Protein AF-A0A9P0IMG2-F1 (afdb_monomer_lite)

pLDDT: mean 82.97, std 12.99, range [48.72, 97.12]

Structure (mmCIF, N/CA/C/O backbone):
data_AF-A0A9P0IMG2-F1
#
_entry.id   AF-A0A9P0IMG2-F1
#
loop_
_atom_site.group_PDB
_atom_site.id
_atom_site.type_symbol
_atom_site.label_atom_id
_atom_site.label_alt_id
_atom_site.label_comp_id
_atom_site.label_asym_id
_atom_site.label_entity_id
_atom_site.label_seq_id
_atom_site.pdbx_PDB_ins_code
_atom_site.Cartn_x
_atom_site.Cartn_y
_atom_site.Cartn_z
_atom_site.occupancy
_atom_site.B_iso_or_equiv
_atom_site.auth_seq_id
_atom_site.auth_comp_id
_atom_site.auth_asym_id
_atom_site.auth_atom_id
_atom_site.pdbx_PDB_model_num
ATOM 1 N N . MET A 1 1 ? -10.858 4.918 46.956 1.00 59.44 1 MET A N 1
ATOM 2 C CA . MET A 1 1 ? -10.904 5.033 45.482 1.00 59.44 1 MET A CA 1
ATOM 3 C C . MET A 1 1 ? -12.195 4.385 45.007 1.00 59.44 1 MET A C 1
ATOM 5 O O . MET A 1 1 ? -12.332 3.177 45.121 1.00 59.44 1 MET A O 1
ATOM 9 N N . ASN A 1 2 ? -13.190 5.170 44.598 1.00 79.62 2 ASN A N 1
ATOM 10 C CA . ASN A 1 2 ? -14.476 4.611 44.174 1.00 79.62 2 ASN A CA 1
ATOM 11 C C . ASN A 1 2 ? -14.290 3.918 42.817 1.00 79.62 2 ASN A C 1
ATOM 13 O O . ASN A 1 2 ? -13.824 4.564 41.884 1.00 79.62 2 ASN A O 1
ATOM 17 N N . PHE A 1 3 ? -14.652 2.639 42.687 1.00 77.81 3 PHE A N 1
ATOM 18 C CA . PHE A 1 3 ? -14.462 1.851 41.455 1.00 77.81 3 PHE A CA 1
ATOM 19 C C . PHE A 1 3 ? -15.021 2.555 40.204 1.00 77.81 3 PHE A C 1
ATOM 21 O O . PHE A 1 3 ? -14.381 2.581 39.158 1.00 77.81 3 PHE A O 1
ATOM 28 N N . LYS A 1 4 ? -16.158 3.251 40.351 1.00 79.44 4 LYS A N 1
ATOM 29 C CA . LYS A 1 4 ? -16.759 4.092 39.302 1.00 79.44 4 LYS A CA 1
ATOM 30 C C . LYS A 1 4 ? -15.900 5.304 38.923 1.00 79.44 4 LYS A C 1
ATOM 32 O O . LYS A 1 4 ? -15.777 5.618 37.747 1.00 79.44 4 LYS A O 1
ATOM 37 N N . ILE A 1 5 ? -15.292 5.964 39.912 1.00 83.44 5 ILE A N 1
ATOM 38 C CA . ILE A 1 5 ? -14.377 7.095 39.690 1.00 83.44 5 ILE A CA 1
ATOM 39 C C . ILE A 1 5 ? -13.100 6.594 39.009 1.00 83.44 5 ILE A C 1
ATOM 41 O O . ILE A 1 5 ? -12.646 7.202 38.051 1.00 83.44 5 ILE A O 1
ATOM 45 N N . SER A 1 6 ? -12.569 5.447 39.439 1.00 84.31 6 SER A N 1
ATOM 46 C CA . SER A 1 6 ? -11.406 4.815 38.806 1.00 84.31 6 SER A CA 1
ATOM 47 C C . SER A 1 6 ? -11.673 4.454 37.342 1.00 84.31 6 SER A C 1
ATOM 49 O O . SER A 1 6 ? -10.839 4.725 36.488 1.00 84.31 6 SER A O 1
ATOM 51 N N . MET A 1 7 ? -12.837 3.877 37.039 1.00 83.75 7 MET A N 1
ATOM 52 C CA . MET A 1 7 ? -13.226 3.509 35.677 1.00 83.75 7 MET A CA 1
ATOM 53 C C . MET A 1 7 ? -13.408 4.739 34.779 1.00 83.75 7 MET A C 1
ATOM 55 O O . MET A 1 7 ? -12.918 4.746 33.655 1.00 83.75 7 MET A O 1
ATOM 59 N N . LEU A 1 8 ? -14.050 5.799 35.280 1.00 87.69 8 LEU A N 1
ATOM 60 C CA . LEU A 1 8 ? -14.213 7.047 34.531 1.00 87.69 8 LEU A CA 1
ATOM 61 C C . LEU A 1 8 ? -12.858 7.696 34.209 1.00 87.69 8 LEU A C 1
ATOM 63 O O . LEU A 1 8 ? -12.641 8.130 33.082 1.00 87.69 8 LEU A O 1
ATOM 67 N N . LEU A 1 9 ? -11.932 7.707 35.172 1.00 87.38 9 LEU A N 1
ATOM 68 C CA . LEU A 1 9 ? -10.574 8.214 34.969 1.00 87.38 9 LEU A CA 1
ATOM 69 C C . LEU A 1 9 ? -9.799 7.378 33.945 1.00 87.38 9 LEU A C 1
ATOM 71 O O . LEU A 1 9 ? -9.166 7.951 33.067 1.00 87.38 9 LEU A O 1
ATOM 75 N N . ILE A 1 10 ? -9.890 6.046 34.005 1.00 87.88 10 ILE A N 1
ATOM 76 C CA . ILE A 1 10 ? -9.251 5.159 33.022 1.00 87.88 10 ILE A CA 1
ATOM 77 C C . ILE A 1 10 ? -9.795 5.429 31.618 1.00 87.88 10 ILE A C 1
ATOM 79 O O . ILE A 1 10 ? -9.007 5.569 30.694 1.00 87.88 10 ILE A O 1
ATOM 83 N N . MET A 1 11 ? -11.111 5.567 31.445 1.00 84.12 11 MET A N 1
ATOM 84 C CA . MET A 1 11 ? -11.700 5.860 30.133 1.00 84.12 11 MET A CA 1
ATOM 85 C C . MET A 1 11 ? -11.232 7.213 29.588 1.00 84.12 11 MET A C 1
ATOM 87 O O . MET A 1 11 ? -10.829 7.294 28.433 1.00 84.12 11 MET A O 1
ATOM 91 N N . LEU A 1 12 ? -11.220 8.261 30.418 1.00 86.19 12 LEU A N 1
ATOM 92 C CA . LEU A 1 12 ? -10.708 9.582 30.032 1.00 86.19 12 LEU A CA 1
ATOM 93 C C . LEU A 1 12 ? -9.227 9.532 29.631 1.00 86.19 12 LEU A C 1
ATOM 95 O O . LEU A 1 12 ? -8.837 10.152 28.645 1.00 86.19 12 LEU A O 1
ATOM 99 N N . VAL A 1 13 ? -8.417 8.759 30.358 1.00 85.38 13 VAL A N 1
ATOM 100 C CA . VAL A 1 13 ? -7.001 8.537 30.035 1.00 85.38 13 VAL A CA 1
ATOM 101 C C . VAL A 1 13 ? -6.854 7.739 28.738 1.00 85.38 13 VAL A C 1
ATOM 103 O O . VAL A 1 13 ? -6.041 8.109 27.903 1.00 85.38 13 VAL A O 1
ATOM 106 N N . VAL A 1 14 ? -7.664 6.703 28.508 1.00 83.88 14 VAL A N 1
ATOM 107 C CA . VAL A 1 14 ? -7.656 5.927 27.257 1.00 83.88 14 VAL A CA 1
ATOM 108 C C . VAL A 1 14 ? -8.004 6.817 26.063 1.00 83.88 14 VAL A C 1
ATOM 110 O O . VAL A 1 14 ? -7.276 6.799 25.081 1.00 83.88 14 VAL A O 1
ATOM 113 N N . PHE A 1 15 ? -9.040 7.654 26.144 1.00 78.06 15 PHE A N 1
ATOM 114 C CA . PHE A 1 15 ? -9.377 8.589 25.061 1.00 78.06 15 PHE A CA 1
ATOM 115 C C . PHE A 1 15 ? -8.299 9.654 24.811 1.00 78.06 15 PHE A C 1
ATOM 117 O O . PHE A 1 15 ? -8.134 10.084 23.674 1.00 78.06 15 PHE A O 1
ATOM 124 N N . ALA A 1 16 ? -7.570 10.080 25.846 1.00 80.56 16 ALA A N 1
ATOM 125 C CA . ALA A 1 16 ? -6.491 11.061 25.719 1.00 80.56 16 ALA A CA 1
ATOM 126 C C . ALA A 1 16 ? -5.159 10.454 25.232 1.00 80.56 16 ALA A C 1
ATOM 128 O O . ALA A 1 16 ? -4.354 11.159 24.629 1.00 80.56 16 ALA A O 1
ATOM 129 N N . VAL A 1 17 ? -4.911 9.168 25.510 1.00 79.62 17 VAL A N 1
ATOM 130 C CA . VAL A 1 17 ? -3.664 8.455 25.169 1.00 79.62 17 VAL A CA 1
ATOM 131 C C . VAL A 1 17 ? -3.783 7.692 23.849 1.00 79.62 17 VAL A C 1
ATOM 133 O O . VAL A 1 17 ? -2.786 7.529 23.144 1.00 79.62 17 VAL A O 1
ATOM 136 N N . VAL A 1 18 ? -4.990 7.268 23.463 1.00 76.69 18 VAL A N 1
ATOM 137 C CA . VAL A 1 18 ? -5.259 6.791 22.105 1.00 76.69 18 VAL A CA 1
ATOM 138 C C . VAL A 1 18 ? -5.277 8.012 2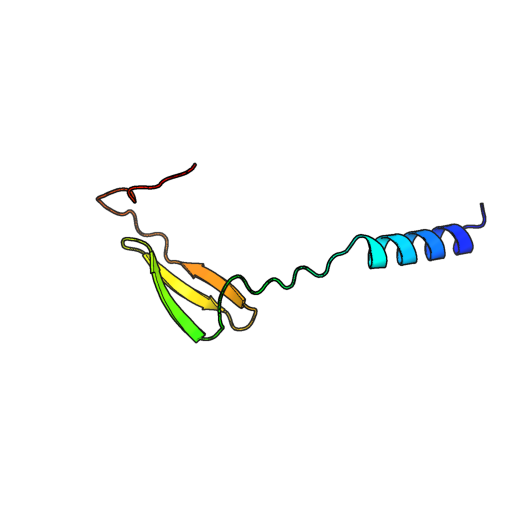1.192 1.00 76.69 18 VAL A C 1
ATOM 140 O O . VAL A 1 18 ? -6.314 8.614 20.924 1.00 76.69 18 VAL A O 1
ATOM 143 N N . CYS A 1 19 ? -4.105 8.377 20.677 1.00 68.88 19 CYS A N 1
ATOM 144 C CA . CYS A 1 19 ? -4.069 9.026 19.382 1.00 68.88 19 CYS A CA 1
ATOM 145 C C . CYS A 1 19 ? -4.700 8.009 18.425 1.00 68.88 19 CYS A C 1
ATOM 147 O O . CYS A 1 19 ? -4.136 6.932 18.221 1.00 68.88 19 CYS A O 1
ATOM 149 N N . TYR A 1 20 ? -5.902 8.281 17.912 1.00 67.25 20 TYR A N 1
ATOM 150 C CA . TYR A 1 20 ? -6.427 7.517 16.786 1.00 67.25 20 TYR A CA 1
ATOM 151 C C . TYR A 1 20 ? -5.561 7.886 15.583 1.00 67.25 20 TYR A C 1
ATOM 153 O O . TYR A 1 20 ? -5.941 8.712 14.755 1.00 67.25 20 TYR A O 1
ATOM 161 N N . CYS A 1 21 ? -4.361 7.305 15.536 1.00 62.44 21 CYS A N 1
ATOM 162 C CA . CYS A 1 21 ? -3.488 7.260 14.383 1.00 62.44 21 CYS A CA 1
ATOM 163 C C . CYS A 1 21 ? -4.186 6.414 13.317 1.00 62.44 21 CYS A C 1
ATOM 165 O O . CYS A 1 21 ? -3.734 5.328 12.981 1.00 62.44 21 CYS A O 1
ATOM 167 N N . ASN A 1 22 ? -5.284 6.919 12.765 1.00 64.69 22 ASN A N 1
ATOM 168 C CA . ASN A 1 22 ? -5.653 6.580 11.402 1.00 64.69 22 ASN A CA 1
ATOM 169 C C . ASN A 1 22 ? -4.787 7.473 10.505 1.00 64.69 22 ASN A C 1
ATOM 171 O O . ASN A 1 22 ? -5.290 8.325 9.779 1.00 64.69 22 ASN A O 1
ATOM 175 N N . ALA A 1 23 ? -3.465 7.375 10.666 1.00 61.34 23 ALA A N 1
ATOM 176 C CA . ALA A 1 23 ? -2.556 7.870 9.658 1.00 61.34 23 ALA A CA 1
ATOM 177 C C . ALA A 1 23 ? -2.747 6.899 8.498 1.00 61.34 23 ALA A C 1
ATOM 179 O O . ALA A 1 23 ? -2.337 5.746 8.580 1.00 61.34 23 ALA A O 1
ATOM 180 N N . GLU A 1 24 ? -3.502 7.322 7.491 1.00 63.53 24 GLU A N 1
ATOM 181 C CA . GLU A 1 24 ? -3.556 6.604 6.228 1.00 63.53 24 GLU A CA 1
ATOM 182 C C . GLU A 1 24 ? -2.115 6.569 5.701 1.00 63.53 24 GLU A C 1
ATOM 184 O O . GLU A 1 24 ? -1.534 7.610 5.392 1.00 63.53 24 GLU A O 1
ATOM 189 N N . ASP A 1 25 ? -1.509 5.381 5.665 1.00 81.69 25 ASP A N 1
ATOM 190 C CA . ASP A 1 25 ? -0.126 5.193 5.207 1.00 81.69 25 ASP A CA 1
ATOM 191 C C . ASP A 1 25 ? -0.002 5.486 3.698 1.00 81.69 25 ASP A C 1
ATOM 193 O O . ASP A 1 25 ? 1.094 5.696 3.174 1.00 81.69 25 ASP A O 1
ATOM 197 N N . CYS A 1 26 ? -1.133 5.473 2.985 1.00 92.06 26 CYS A N 1
ATOM 198 C CA . CYS A 1 26 ? -1.255 5.691 1.550 1.00 92.06 26 CYS A CA 1
ATOM 199 C C . CYS A 1 26 ? -2.674 6.148 1.165 1.00 92.06 26 CYS A C 1
ATOM 201 O O . CYS A 1 26 ? -3.618 6.026 1.942 1.00 92.06 26 CYS A O 1
ATOM 203 N N . VAL A 1 27 ? -2.837 6.633 -0.071 1.00 94.31 27 VAL A N 1
ATOM 204 C CA . VAL A 1 27 ? -4.144 7.019 -0.632 1.00 94.31 27 VAL A CA 1
ATOM 205 C C . VAL A 1 27 ? -4.880 5.771 -1.150 1.00 94.31 27 VAL A C 1
ATOM 207 O O . VAL A 1 27 ? -4.289 5.056 -1.965 1.00 94.31 27 VAL A O 1
ATOM 210 N N . PRO A 1 28 ? -6.137 5.496 -0.744 1.00 95.56 28 PRO A N 1
ATOM 211 C CA . PRO A 1 28 ? -6.916 4.359 -1.240 1.00 95.56 28 PRO A CA 1
ATOM 212 C C . PRO A 1 28 ? -6.960 4.253 -2.769 1.00 95.56 28 PRO A C 1
ATOM 214 O O . PRO A 1 28 ? -6.887 5.258 -3.476 1.00 95.56 28 PRO A O 1
ATOM 217 N N . ASP A 1 29 ? -7.058 3.019 -3.269 1.00 92.94 29 ASP A N 1
ATOM 218 C CA . ASP A 1 29 ? -7.094 2.678 -4.702 1.00 92.94 29 ASP A CA 1
ATOM 219 C C . ASP A 1 29 ? -5.848 3.105 -5.506 1.00 92.94 29 ASP A C 1
ATOM 221 O O . ASP A 1 29 ? -5.826 3.032 -6.738 1.00 92.94 29 ASP A O 1
ATOM 225 N N . THR A 1 30 ? -4.767 3.513 -4.832 1.00 97.00 30 THR A N 1
ATOM 226 C CA . THR A 1 30 ? -3.472 3.726 -5.486 1.00 97.00 30 THR A CA 1
ATOM 227 C C . THR A 1 30 ? -2.679 2.432 -5.609 1.00 97.00 30 THR A C 1
ATOM 229 O O . THR A 1 30 ? -2.746 1.539 -4.762 1.00 97.00 30 THR A O 1
ATOM 232 N N . HIS A 1 31 ? -1.892 2.353 -6.681 1.00 97.06 31 HIS A N 1
ATOM 233 C CA . HIS A 1 31 ? -1.029 1.224 -7.001 1.00 97.06 31 HIS A CA 1
ATOM 234 C C . HIS A 1 31 ? 0.366 1.727 -7.359 1.00 97.06 31 HIS A C 1
ATOM 236 O O . HIS A 1 31 ? 0.514 2.708 -8.089 1.00 97.06 31 HIS A O 1
ATOM 242 N N . TRP A 1 32 ? 1.394 1.039 -6.871 1.00 96.06 32 TRP A N 1
ATOM 243 C CA . TRP A 1 32 ? 2.787 1.374 -7.155 1.00 96.06 32 TRP A CA 1
ATOM 244 C C . TRP A 1 32 ? 3.670 0.125 -7.115 1.00 96.06 32 TRP A C 1
ATOM 246 O O . TRP A 1 32 ? 3.210 -0.988 -6.844 1.00 96.06 32 TRP A O 1
ATOM 256 N N . LYS A 1 33 ? 4.955 0.309 -7.421 1.00 94.56 33 LYS A N 1
ATOM 257 C CA . LYS A 1 33 ? 5.975 -0.726 -7.268 1.00 94.56 33 LYS A CA 1
ATOM 258 C C . LYS A 1 33 ? 7.003 -0.311 -6.230 1.00 94.56 33 LYS A C 1
ATOM 260 O O . LYS A 1 33 ? 7.501 0.811 -6.269 1.00 94.56 33 LYS A O 1
ATOM 265 N N . GLU A 1 34 ? 7.333 -1.251 -5.357 1.00 91.25 34 GLU A N 1
ATOM 266 C CA . GLU A 1 34 ? 8.495 -1.201 -4.472 1.00 91.25 34 GLU A CA 1
ATOM 267 C C . GLU A 1 34 ? 9.414 -2.337 -4.910 1.00 91.25 34 GLU A C 1
ATOM 269 O O . GLU A 1 34 ? 9.089 -3.516 -4.755 1.00 91.25 34 GLU A O 1
ATOM 274 N N . ASP A 1 35 ? 10.522 -1.981 -5.555 1.00 89.50 35 ASP A N 1
ATOM 275 C CA . ASP A 1 35 ? 11.397 -2.929 -6.242 1.00 89.50 35 ASP A CA 1
ATOM 276 C C . ASP A 1 35 ? 10.630 -3.808 -7.247 1.00 89.50 35 ASP A C 1
ATOM 278 O O . ASP A 1 35 ? 9.996 -3.320 -8.187 1.00 89.50 35 ASP A O 1
ATOM 282 N N . CYS A 1 36 ? 10.695 -5.128 -7.060 1.00 92.12 36 CYS A N 1
ATOM 283 C CA . CYS A 1 36 ? 9.965 -6.103 -7.852 1.00 92.12 36 CYS A CA 1
ATOM 284 C C . CYS A 1 36 ? 8.550 -6.372 -7.319 1.00 92.12 36 CYS A C 1
ATOM 286 O O . CYS A 1 36 ? 7.759 -7.031 -7.999 1.00 92.12 36 CYS A O 1
ATOM 288 N N . ASN A 1 37 ? 8.221 -5.880 -6.124 1.00 94.31 37 ASN A N 1
ATOM 289 C CA . ASN A 1 37 ? 6.927 -6.112 -5.512 1.00 94.31 37 ASN A CA 1
ATOM 290 C C . ASN A 1 37 ? 5.892 -5.119 -6.023 1.00 94.31 37 ASN A C 1
ATOM 292 O O . ASN A 1 37 ? 6.153 -3.931 -6.212 1.00 94.31 37 ASN A O 1
ATOM 296 N N . THR A 1 38 ? 4.692 -5.638 -6.261 1.00 95.81 38 THR A N 1
ATOM 297 C CA . THR A 1 38 ? 3.534 -4.818 -6.603 1.00 95.81 38 THR A CA 1
ATOM 298 C C . THR A 1 38 ? 2.786 -4.506 -5.324 1.00 95.81 38 THR A C 1
ATOM 300 O O . THR A 1 38 ? 2.473 -5.419 -4.553 1.00 95.81 38 THR A O 1
ATOM 303 N N . CYS A 1 39 ? 2.520 -3.225 -5.114 1.00 97.12 39 CYS A N 1
ATOM 304 C CA . CYS A 1 39 ? 1.871 -2.709 -3.926 1.00 97.12 39 CYS A CA 1
ATOM 305 C C . CYS A 1 39 ? 0.568 -2.001 -4.290 1.00 97.12 39 CYS A C 1
ATOM 307 O O . CYS A 1 39 ? 0.406 -1.486 -5.402 1.00 97.12 39 CYS A O 1
ATOM 309 N N . PHE A 1 40 ? -0.360 -1.984 -3.343 1.00 96.81 40 PHE A N 1
ATOM 310 C CA . PHE A 1 40 ? -1.604 -1.240 -3.434 1.00 96.81 40 PHE A CA 1
ATOM 311 C C . PHE A 1 40 ? -2.021 -0.725 -2.062 1.00 96.81 40 PHE A C 1
ATOM 313 O O . PHE A 1 40 ? -1.621 -1.269 -1.024 1.00 96.81 40 PHE A O 1
ATOM 320 N N . CYS A 1 4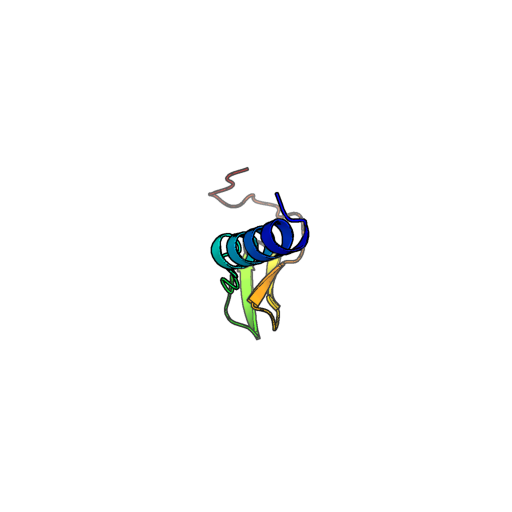1 ? -2.836 0.322 -2.075 1.00 96.94 41 CYS A N 1
ATOM 321 C CA . CYS A 1 41 ? -3.446 0.850 -0.871 1.00 96.94 41 CYS A CA 1
ATOM 322 C C . CYS A 1 41 ? -4.835 0.252 -0.668 1.00 96.94 41 CYS A C 1
ATOM 324 O O . CYS A 1 41 ? -5.666 0.266 -1.579 1.00 96.94 41 CYS A O 1
ATOM 326 N N . THR A 1 42 ? -5.104 -0.276 0.523 1.00 94.00 42 THR A N 1
ATOM 327 C CA . THR A 1 42 ? -6.435 -0.774 0.866 1.00 94.00 42 THR A CA 1
ATOM 328 C C . THR A 1 42 ? -7.429 0.386 1.016 1.00 94.00 42 THR A C 1
ATOM 330 O O . THR A 1 42 ? -7.026 1.527 1.253 1.00 94.00 42 THR A O 1
ATOM 333 N N . PRO A 1 43 ? -8.744 0.105 0.994 1.00 93.81 43 PRO A N 1
ATOM 334 C CA . PRO A 1 43 ? -9.768 1.113 1.281 1.00 93.81 43 PRO A CA 1
ATOM 335 C C . PRO A 1 43 ? -9.652 1.766 2.668 1.00 93.81 43 PRO A C 1
ATOM 337 O O . PRO A 1 43 ? -10.249 2.807 2.906 1.00 93.81 43 PRO A O 1
ATOM 340 N N . THR A 1 44 ? -8.907 1.149 3.592 1.00 90.75 44 THR A N 1
ATOM 341 C CA . THR A 1 44 ? -8.658 1.665 4.946 1.00 90.75 44 THR A CA 1
ATOM 342 C C . THR A 1 44 ? -7.331 2.421 5.060 1.00 90.75 44 THR A C 1
ATOM 344 O O . THR A 1 44 ? -6.874 2.645 6.176 1.00 90.75 44 THR A O 1
ATOM 347 N N . GLY A 1 45 ? -6.670 2.741 3.943 1.00 91.00 45 GLY A N 1
ATOM 348 C CA . GLY A 1 45 ? -5.400 3.470 3.951 1.00 91.00 45 GLY A CA 1
ATOM 349 C C . GLY A 1 45 ? -4.203 2.634 4.411 1.00 91.00 45 GLY A C 1
ATOM 350 O O . GLY A 1 45 ? -3.233 3.196 4.910 1.00 91.00 45 GLY A O 1
ATOM 351 N N . LEU A 1 46 ? -4.261 1.299 4.288 1.00 91.56 46 LEU A N 1
ATOM 352 C CA . LEU A 1 46 ? -3.147 0.413 4.643 1.00 91.56 46 LEU A CA 1
ATOM 353 C C . LEU A 1 46 ? -2.385 -0.034 3.397 1.00 91.56 46 LEU A C 1
ATOM 355 O O . LEU A 1 46 ? -2.973 -0.422 2.387 1.00 91.56 46 LEU A O 1
ATOM 359 N N . ARG A 1 47 ? -1.058 -0.053 3.492 1.00 93.88 47 ARG A N 1
ATOM 360 C CA . ARG A 1 47 ? -0.173 -0.556 2.436 1.00 93.88 47 ARG A CA 1
ATOM 361 C C . ARG A 1 47 ? -0.142 -2.088 2.419 1.00 93.88 47 ARG A C 1
ATOM 363 O O . ARG A 1 47 ? 0.144 -2.723 3.433 1.00 93.88 47 ARG A O 1
ATOM 370 N N . ALA A 1 48 ? -0.344 -2.684 1.244 1.00 94.31 48 ALA A N 1
ATOM 371 C CA . ALA A 1 48 ? -0.198 -4.121 1.014 1.00 94.31 48 ALA A CA 1
ATOM 372 C C . ALA A 1 48 ? 0.659 -4.392 -0.230 1.00 94.31 48 ALA A C 1
ATOM 374 O O . ALA A 1 48 ? 0.387 -3.860 -1.302 1.00 94.31 48 ALA A O 1
ATOM 375 N N . CYS A 1 49 ? 1.676 -5.248 -0.101 1.00 96.62 49 CYS A N 1
ATOM 376 C CA . CYS A 1 49 ? 2.597 -5.600 -1.183 1.00 96.62 49 CYS A CA 1
ATOM 377 C C . CYS A 1 49 ? 2.701 -7.117 -1.357 1.00 96.62 49 CYS A C 1
ATOM 379 O O . CYS A 1 49 ? 2.572 -7.881 -0.394 1.00 96.62 49 CYS A O 1
ATOM 381 N N . THR A 1 50 ? 3.001 -7.563 -2.577 1.00 95.50 50 THR A N 1
ATOM 382 C CA . THR A 1 50 ? 3.463 -8.938 -2.810 1.00 95.50 50 THR A CA 1
ATOM 383 C C . THR A 1 50 ? 4.765 -9.212 -2.044 1.00 95.50 50 THR A C 1
ATOM 385 O O . THR A 1 50 ? 5.455 -8.287 -1.621 1.00 95.50 50 THR A O 1
ATOM 388 N N . LYS A 1 51 ? 5.120 -10.491 -1.865 1.00 92.31 51 LYS A N 1
ATOM 389 C CA . LYS A 1 51 ? 6.387 -10.918 -1.239 1.00 92.31 51 LYS A CA 1
ATOM 390 C C . LYS A 1 51 ? 7.201 -11.797 -2.186 1.00 92.31 51 LYS A C 1
ATOM 392 O O . LYS A 1 51 ? 7.467 -12.963 -1.907 1.00 92.31 51 LYS A O 1
ATOM 397 N N . VAL A 1 52 ? 7.542 -11.242 -3.340 1.00 91.69 52 VAL A N 1
ATOM 398 C CA . VAL A 1 52 ? 8.436 -11.866 -4.317 1.00 91.69 52 VAL A CA 1
ATOM 399 C C . VAL A 1 52 ? 9.879 -11.569 -3.913 1.00 91.69 52 VAL A C 1
ATOM 401 O O . VAL A 1 52 ? 10.211 -10.440 -3.549 1.00 91.69 52 VAL A O 1
ATOM 404 N N . GLY A 1 53 ? 10.740 -12.588 -3.965 1.00 89.88 53 GLY A N 1
ATOM 405 C CA . GLY A 1 53 ? 12.176 -12.411 -3.769 1.00 89.88 53 GLY A CA 1
ATOM 406 C C . GLY A 1 53 ? 12.774 -11.632 -4.938 1.00 89.88 53 GLY A C 1
ATOM 407 O O . GLY A 1 53 ? 12.799 -12.132 -6.061 1.00 89.88 53 GLY A O 1
ATOM 408 N N . CYS A 1 54 ? 13.240 -10.410 -4.684 1.00 89.25 54 CYS A N 1
ATOM 409 C CA . CYS A 1 5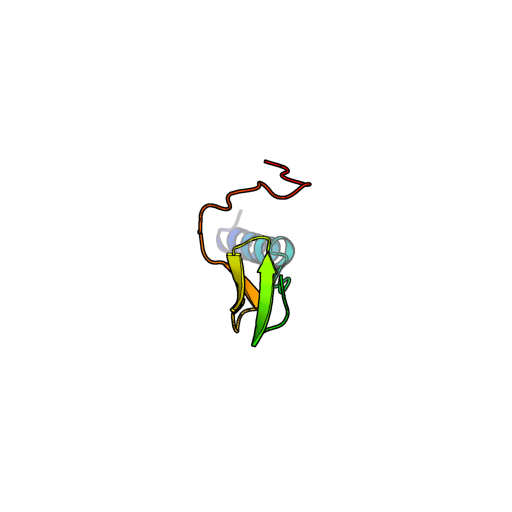4 ? 13.876 -9.585 -5.706 1.00 89.25 54 CYS A CA 1
ATOM 410 C C . CYS A 1 54 ? 15.351 -9.987 -5.875 1.00 89.25 54 CYS A C 1
ATOM 412 O 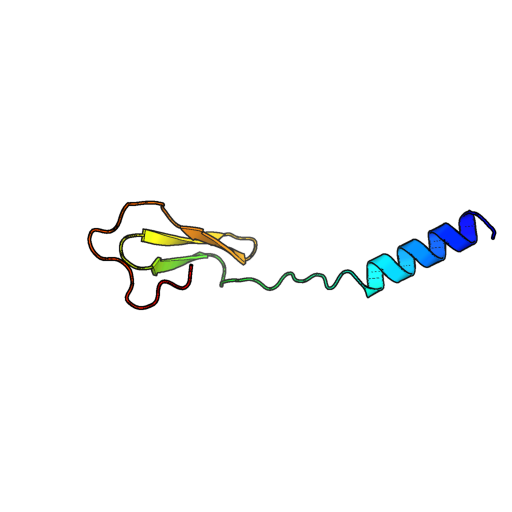O . CYS A 1 54 ? 16.064 -10.180 -4.893 1.00 89.25 54 CYS A O 1
ATOM 414 N N . VAL A 1 55 ? 15.811 -10.109 -7.126 1.00 83.69 55 VAL A N 1
ATOM 415 C CA . VAL A 1 55 ? 17.192 -10.522 -7.470 1.00 83.69 55 VAL A CA 1
ATOM 416 C C . VAL A 1 55 ? 18.229 -9.479 -7.032 1.00 83.69 55 VAL A C 1
ATOM 418 O O . VAL A 1 55 ? 19.378 -9.815 -6.759 1.00 83.69 55 VAL A O 1
ATOM 421 N N . THR A 1 56 ? 17.815 -8.220 -6.915 1.00 75.25 56 THR A N 1
ATOM 422 C CA . THR A 1 56 ? 18.614 -7.118 -6.379 1.00 75.25 56 THR A CA 1
ATOM 423 C C . THR A 1 56 ? 17.916 -6.556 -5.142 1.00 75.25 56 THR A C 1
ATOM 425 O O . THR A 1 56 ? 16.737 -6.203 -5.247 1.00 75.25 56 THR A O 1
ATOM 428 N N . PRO A 1 57 ? 18.587 -6.465 -3.980 1.00 64.44 57 PRO A N 1
ATOM 429 C CA . PRO A 1 57 ? 18.017 -5.772 -2.830 1.00 64.44 57 PRO A CA 1
ATOM 430 C C . PRO A 1 57 ? 17.841 -4.273 -3.149 1.00 64.44 57 PRO A C 1
ATOM 432 O O . PRO A 1 57 ? 18.678 -3.726 -3.877 1.00 64.44 57 PRO A O 1
ATOM 435 N N . PRO A 1 58 ? 16.799 -3.590 -2.628 1.00 64.19 58 PRO A N 1
ATOM 436 C CA . PRO A 1 58 ? 16.694 -2.141 -2.734 1.00 64.19 58 PRO A CA 1
ATOM 437 C C . PRO A 1 58 ? 17.947 -1.463 -2.170 1.00 64.19 58 PRO A C 1
ATOM 439 O O . PRO A 1 58 ? 18.519 -1.944 -1.184 1.00 64.19 58 PRO A O 1
ATOM 442 N N . PRO A 1 59 ? 18.360 -0.319 -2.745 1.00 64.19 59 PRO A N 1
ATOM 443 C CA . PRO A 1 59 ? 19.568 0.401 -2.342 1.00 64.19 59 PRO A CA 1
ATOM 444 C C . PRO A 1 59 ? 19.538 0.920 -0.892 1.00 64.19 59 PRO A C 1
ATOM 446 O O . PRO A 1 59 ? 20.561 1.371 -0.388 1.00 64.19 59 PRO A O 1
ATOM 449 N N . ASN A 1 60 ? 18.388 0.869 -0.218 1.00 64.62 60 ASN A N 1
ATOM 450 C CA . ASN A 1 60 ? 18.141 1.475 1.088 1.00 64.62 60 ASN A CA 1
ATOM 451 C C . ASN A 1 60 ? 17.493 0.521 2.113 1.00 64.62 60 ASN A C 1
ATOM 453 O O . ASN A 1 60 ? 16.737 0.988 2.961 1.00 64.62 60 ASN A O 1
ATOM 457 N N . TRP A 1 61 ? 17.796 -0.786 2.081 1.00 59.50 61 TRP A N 1
ATOM 458 C CA . TRP A 1 61 ? 17.391 -1.713 3.155 1.00 59.50 61 TRP A CA 1
ATOM 459 C C . TRP A 1 61 ? 17.885 -1.227 4.532 1.00 59.50 61 TRP A C 1
ATOM 461 O O . TRP A 1 61 ? 19.051 -1.385 4.890 1.00 59.50 61 TRP A O 1
ATOM 471 N N . GLN A 1 62 ? 16.971 -0.644 5.304 1.00 49.62 62 GLN A N 1
ATOM 472 C CA . GLN A 1 62 ? 17.065 -0.440 6.745 1.00 49.62 62 GLN A CA 1
ATOM 473 C C . GLN A 1 62 ? 16.309 -1.617 7.359 1.00 49.62 62 GLN A C 1
ATOM 475 O O . GLN A 1 62 ? 15.080 -1.647 7.313 1.00 49.62 62 GLN A O 1
ATOM 480 N N . GLY A 1 63 ? 17.052 -2.640 7.781 1.00 48.72 63 GLY A N 1
ATOM 481 C CA . GLY A 1 63 ? 16.483 -3.768 8.523 1.00 48.72 63 GLY A CA 1
ATOM 482 C C . GLY A 1 63 ? 15.819 -3.319 9.816 1.00 48.72 63 GLY A C 1
ATOM 483 O O . GLY A 1 63 ? 16.322 -2.343 10.418 1.00 48.72 63 GLY A O 1
#

Foldseek 3Di:
DPPVVVVVVVVVVCVVVPPVPLVLCADAPDWDDDQPWTWHAHPSSDIDIDDDDHPDDPPDDPD

Radius of gyration: 20.21 Å; chains: 1; bounding box: 36×24×53 Å

Organism: NCBI:txid315576

Sequence (63 aa):
MNFKISMLLIMLVVFAVVCYCNAEDCVPDTHWKEDCNTCFCTPTGLRACTKVGCVTPPPNWQG

InterPro domains:
  IPR008037 Pacifast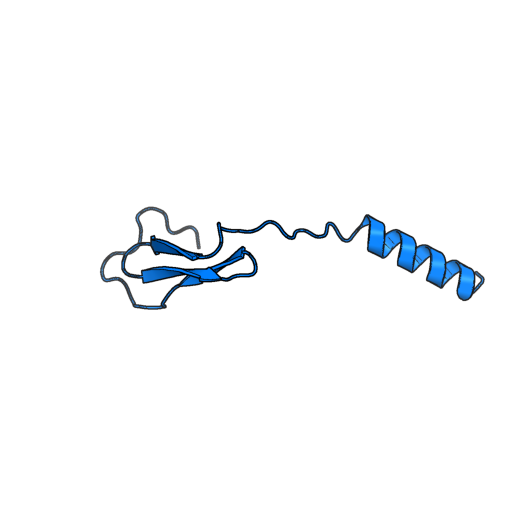in domain [PF05375] (26-57)
  IPR008037 Pacifastin domain [PS51446] (23-57)
  IPR016307 Protease inhibitor with pacifastin repeats [PIRSF001625] (1-56)
  IPR036201 Pacifastin domain superfamily [SSF57283] (24-56)

Secondary structure (DSSP, 8-state):
--HHHHHHHHHHHHHHH-------SS-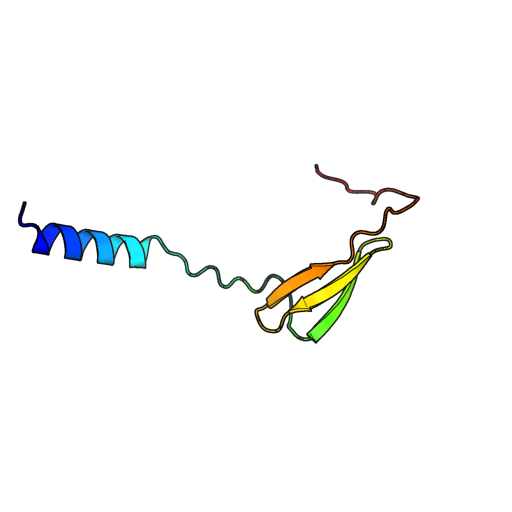TT-EEEETTEEEEE-TTS-EEE-----SS--TT---